Protein AF-A0A7X9EF59-F1 (afdb_monomer_lite)

pLDDT: mean 88.96, std 7.12, range [49.88, 95.81]

Structure (mmCIF, N/CA/C/O backbone):
data_AF-A0A7X9EF59-F1
#
_entry.id   AF-A0A7X9EF59-F1
#
loop_
_atom_site.group_PDB
_atom_site.id
_atom_site.type_symbol
_atom_site.label_atom_id
_atom_site.label_alt_id
_atom_site.label_comp_id
_atom_site.label_asym_id
_atom_site.label_entity_id
_atom_site.label_seq_id
_atom_site.pdbx_PDB_ins_code
_atom_site.Cartn_x
_atom_site.Cartn_y
_atom_site.Cartn_z
_atom_site.occupancy
_atom_site.B_iso_or_equiv
_atom_site.auth_seq_id
_atom_site.auth_comp_id
_atom_site.auth_asym_id
_atom_site.auth_atom_id
_atom_site.pdbx_PDB_model_num
ATOM 1 N N . MET A 1 1 ? -19.451 11.068 19.099 1.00 64.06 1 MET A N 1
ATOM 2 C CA . MET A 1 1 ? -18.006 11.373 19.126 1.00 64.06 1 MET A CA 1
ATOM 3 C C . MET A 1 1 ? -17.832 12.881 19.084 1.00 64.06 1 MET A C 1
ATOM 5 O O . MET A 1 1 ? -18.609 13.525 18.385 1.00 64.06 1 MET A O 1
ATOM 9 N N . LYS A 1 2 ? -16.844 13.454 19.784 1.00 70.44 2 LYS A N 1
ATOM 10 C CA . LYS A 1 2 ? -16.391 14.815 19.446 1.00 70.44 2 LYS A CA 1
ATOM 11 C C . LYS A 1 2 ? -15.691 14.735 18.086 1.00 70.44 2 LYS A C 1
ATOM 13 O O . LYS A 1 2 ? -14.961 13.781 17.857 1.00 70.44 2 LYS A O 1
ATOM 18 N N . LEU A 1 3 ? -15.955 15.689 17.192 1.00 70.12 3 LEU A N 1
ATOM 19 C CA . LEU A 1 3 ? -15.361 15.708 15.845 1.00 70.12 3 LEU A CA 1
ATOM 20 C C . LEU A 1 3 ? -13.853 15.979 15.862 1.00 70.12 3 LEU A C 1
ATOM 22 O O . LEU A 1 3 ? -13.179 15.679 14.887 1.00 70.12 3 LEU A O 1
ATOM 26 N N . PHE A 1 4 ? -13.353 16.565 16.948 1.00 77.44 4 PHE A N 1
ATOM 27 C CA . PHE A 1 4 ? -11.950 16.894 17.118 1.00 77.44 4 PHE A CA 1
ATOM 28 C C . PHE A 1 4 ? -11.574 16.841 18.601 1.00 77.44 4 PHE A C 1
ATOM 30 O O . PHE A 1 4 ? -12.296 17.379 19.456 1.00 77.44 4 PHE A O 1
ATOM 37 N N . VAL A 1 5 ? -10.452 16.204 18.915 1.00 83.75 5 VAL A N 1
ATOM 38 C CA . VAL A 1 5 ? -9.820 16.168 20.237 1.00 83.75 5 VAL A CA 1
ATOM 39 C C . VAL A 1 5 ? -8.338 16.514 20.116 1.00 83.75 5 VAL A C 1
ATOM 41 O O . VAL A 1 5 ? -7.743 16.399 19.053 1.00 83.75 5 VAL A O 1
ATOM 44 N N . LYS A 1 6 ? -7.705 16.934 21.219 1.00 83.19 6 LYS A N 1
ATOM 45 C CA . LYS A 1 6 ? -6.293 17.363 21.201 1.00 83.19 6 LYS A CA 1
ATOM 46 C C . LYS A 1 6 ? -5.341 16.294 20.638 1.00 83.19 6 LYS A C 1
ATOM 48 O O . LYS A 1 6 ? -4.400 16.650 19.944 1.00 83.19 6 LYS A O 1
ATOM 53 N N . GLY A 1 7 ? -5.624 15.013 20.890 1.00 83.12 7 GLY A N 1
ATOM 54 C CA . GLY A 1 7 ? -4.829 13.893 20.376 1.00 83.12 7 GLY A CA 1
ATOM 55 C C . GLY A 1 7 ? -4.933 13.669 18.862 1.00 83.12 7 GLY A C 1
ATOM 56 O O . GLY A 1 7 ? -4.082 12.983 18.306 1.00 83.12 7 GLY A O 1
ATOM 57 N N . ASP A 1 8 ? -5.914 14.268 18.176 1.00 86.31 8 ASP A N 1
ATOM 58 C CA . ASP A 1 8 ? -6.039 14.142 16.717 1.00 86.31 8 ASP A CA 1
ATOM 59 C C . ASP A 1 8 ? -4.910 14.878 15.988 1.00 86.31 8 ASP A C 1
ATOM 61 O O . ASP A 1 8 ? -4.550 14.497 14.879 1.00 86.31 8 ASP A O 1
ATOM 65 N N . ILE A 1 9 ? -4.316 15.904 16.611 1.00 86.75 9 ILE A N 1
ATOM 66 C CA . ILE A 1 9 ? -3.150 16.611 16.064 1.00 86.75 9 ILE A CA 1
ATOM 67 C C . ILE A 1 9 ? -1.939 15.677 16.049 1.00 86.75 9 ILE A C 1
ATOM 69 O O . ILE A 1 9 ? -1.296 15.518 15.013 1.00 86.75 9 ILE A O 1
ATOM 73 N N . ASP A 1 10 ? -1.667 15.020 17.176 1.00 88.00 10 ASP A N 1
ATOM 74 C CA . ASP A 1 10 ? -0.559 14.071 17.291 1.00 88.00 10 ASP A CA 1
ATOM 75 C C . ASP A 1 10 ? -0.771 12.876 16.352 1.00 88.00 10 ASP A C 1
ATOM 77 O O . ASP A 1 10 ? 0.147 12.472 15.637 1.00 88.00 10 ASP A O 1
ATOM 81 N N . GLY A 1 11 ? -2.004 12.359 16.284 1.00 86.94 11 GLY A N 1
ATOM 82 C CA . GLY A 1 11 ? -2.384 11.297 15.353 1.00 86.94 11 GLY A CA 1
ATOM 83 C C . GLY A 1 11 ? -2.224 11.705 13.886 1.00 86.94 11 GLY A C 1
ATOM 84 O O . GLY A 1 11 ? -1.702 10.924 13.090 1.00 86.94 11 GLY A O 1
ATOM 85 N N . PHE A 1 12 ? -2.604 12.935 13.530 1.00 88.31 12 PHE A N 1
ATOM 86 C CA . PHE A 1 12 ? -2.435 13.472 12.181 1.00 88.31 12 PHE A CA 1
ATOM 87 C C . PHE A 1 12 ? -0.960 13.559 11.790 1.00 88.31 12 PHE A C 1
ATOM 89 O O . PHE A 1 12 ? -0.588 13.050 10.7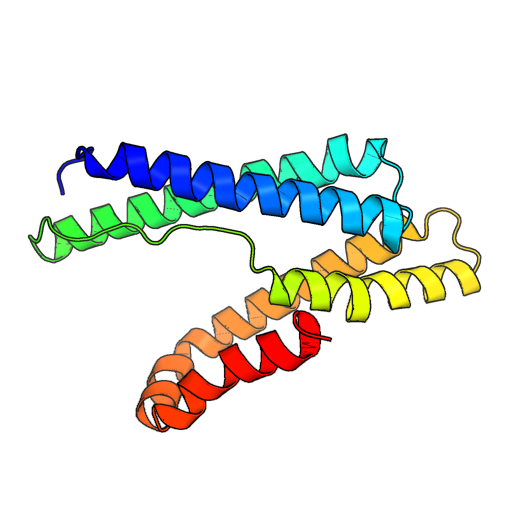36 1.00 88.31 12 PHE A O 1
ATOM 96 N N . PHE A 1 13 ? -0.110 14.162 12.627 1.00 90.19 13 PHE A N 1
ATOM 97 C CA . PHE A 1 13 ? 1.316 14.278 12.317 1.00 90.19 13 PHE A CA 1
ATOM 98 C C . PHE A 1 13 ? 2.018 12.920 12.315 1.00 90.19 13 PHE A C 1
ATOM 100 O O . PHE A 1 13 ? 2.839 12.675 11.432 1.00 90.19 13 PHE A O 1
ATOM 107 N N . GLY A 1 14 ? 1.662 12.020 13.235 1.00 89.25 14 GLY A N 1
ATOM 108 C CA . GLY A 1 14 ? 2.174 10.651 13.239 1.00 89.25 14 GLY A CA 1
ATOM 109 C C . GLY A 1 14 ? 1.841 9.917 11.940 1.00 89.25 14 GLY A C 1
ATOM 110 O O . GLY A 1 14 ? 2.733 9.380 11.286 1.00 89.25 14 GLY A O 1
ATOM 111 N N . LEU A 1 15 ? 0.577 9.971 11.512 1.00 89.62 15 LEU A N 1
ATOM 112 C CA . LEU A 1 15 ? 0.128 9.336 10.274 1.00 89.62 15 LEU A CA 1
ATOM 113 C C . LEU A 1 15 ? 0.697 10.012 9.017 1.00 89.62 15 LEU A C 1
ATOM 115 O O . LEU A 1 15 ? 0.987 9.339 8.028 1.00 89.62 15 LEU A O 1
ATOM 119 N N . ALA A 1 16 ? 0.846 11.336 9.029 1.00 89.00 16 ALA A N 1
ATOM 120 C CA . ALA A 1 16 ? 1.412 12.083 7.913 1.00 89.00 16 ALA A CA 1
ATOM 121 C C . ALA A 1 16 ? 2.898 11.758 7.719 1.00 89.00 16 ALA A C 1
ATOM 123 O O . ALA A 1 16 ? 3.324 11.531 6.588 1.00 89.00 16 ALA A O 1
ATOM 124 N N . LEU A 1 17 ? 3.675 11.700 8.807 1.00 91.50 17 LEU A N 1
ATOM 125 C CA . LEU A 1 17 ? 5.090 11.333 8.759 1.00 91.50 17 LEU A CA 1
ATOM 126 C C . LEU A 1 17 ? 5.281 9.876 8.330 1.00 91.50 17 LEU A C 1
ATOM 128 O O . LEU A 1 17 ? 6.109 9.620 7.459 1.00 91.50 17 LEU A O 1
ATOM 132 N N . ASP A 1 18 ? 4.489 8.949 8.876 1.00 89.88 18 ASP A N 1
ATOM 133 C CA . ASP A 1 18 ? 4.517 7.540 8.467 1.00 89.88 18 ASP A CA 1
ATOM 134 C C . ASP A 1 18 ? 4.254 7.396 6.959 1.00 89.88 18 ASP A C 1
ATOM 136 O O . ASP A 1 18 ? 5.085 6.867 6.219 1.00 89.88 18 ASP A O 1
ATOM 140 N N . ASN A 1 19 ? 3.163 7.983 6.458 1.00 91.19 19 ASN A N 1
ATOM 141 C CA . ASN A 1 19 ? 2.841 7.920 5.033 1.00 91.19 19 ASN A CA 1
ATOM 142 C C . ASN A 1 19 ? 3.864 8.646 4.148 1.00 91.19 19 ASN A C 1
ATOM 144 O O . ASN A 1 19 ? 4.105 8.208 3.023 1.00 91.19 19 ASN A O 1
ATOM 148 N N . LEU A 1 20 ? 4.485 9.728 4.626 1.00 91.94 20 LEU A N 1
ATOM 149 C CA . LEU A 1 20 ? 5.545 10.412 3.885 1.00 91.94 20 LEU A CA 1
ATOM 150 C C . LEU A 1 20 ? 6.750 9.489 3.678 1.00 91.94 20 LEU A C 1
ATOM 152 O O . LEU A 1 20 ? 7.245 9.380 2.555 1.00 91.94 20 LEU A O 1
ATOM 156 N N . VAL A 1 21 ? 7.188 8.788 4.727 1.00 92.06 21 VAL A N 1
ATOM 157 C CA . VAL A 1 21 ? 8.275 7.801 4.631 1.00 92.06 21 VAL A CA 1
ATOM 158 C C . VAL A 1 21 ? 7.910 6.697 3.637 1.00 92.06 21 VAL A C 1
A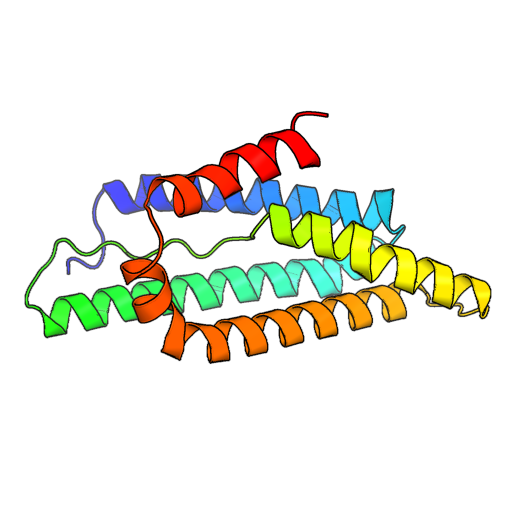TOM 160 O O . VAL A 1 21 ? 8.731 6.337 2.792 1.00 92.06 21 VAL A O 1
ATOM 163 N N . GLN A 1 22 ? 6.666 6.217 3.661 1.00 91.44 22 GLN A N 1
ATOM 164 C CA . GLN A 1 22 ? 6.197 5.196 2.719 1.00 91.44 22 GLN A CA 1
ATOM 165 C C . GLN A 1 22 ? 6.159 5.689 1.271 1.00 91.44 22 GLN A C 1
ATOM 167 O O . GLN A 1 22 ? 6.506 4.951 0.351 1.00 91.44 22 GLN A O 1
ATOM 172 N N . VAL A 1 23 ? 5.771 6.942 1.041 1.00 93.56 23 VAL A N 1
ATOM 173 C CA . VAL A 1 23 ? 5.786 7.547 -0.298 1.00 93.56 23 VAL A CA 1
ATOM 174 C C . VAL A 1 23 ? 7.214 7.661 -0.833 1.00 93.56 23 VAL A C 1
ATOM 176 O O . VAL A 1 23 ? 7.447 7.343 -2.001 1.00 93.56 23 VAL A O 1
ATOM 179 N N . LEU A 1 24 ? 8.173 8.057 0.009 1.00 93.75 24 LEU A N 1
ATOM 180 C CA . LEU A 1 24 ? 9.593 8.086 -0.356 1.00 93.75 24 LEU A CA 1
ATOM 181 C C . LEU A 1 24 ? 10.128 6.679 -0.649 1.00 93.75 24 LEU A C 1
ATOM 183 O O . LEU A 1 24 ? 10.884 6.490 -1.601 1.00 93.75 24 LEU A O 1
ATOM 187 N N . LEU A 1 25 ? 9.694 5.679 0.119 1.00 93.62 25 LEU A N 1
ATOM 188 C CA . LEU A 1 25 ? 10.038 4.283 -0.135 1.00 93.62 25 LEU A CA 1
ATOM 189 C C . LEU A 1 25 ? 9.480 3.798 -1.480 1.00 93.62 25 LEU A C 1
ATOM 191 O O . LEU A 1 25 ? 10.209 3.172 -2.247 1.00 93.62 25 LEU A O 1
ATOM 195 N N . ILE A 1 26 ? 8.220 4.111 -1.800 1.00 94.38 26 ILE A N 1
ATOM 196 C CA . ILE A 1 26 ? 7.616 3.791 -3.102 1.00 94.38 26 ILE A CA 1
ATOM 197 C C . ILE A 1 26 ? 8.399 4.454 -4.233 1.00 94.38 26 ILE A C 1
ATOM 199 O O . ILE A 1 26 ? 8.704 3.794 -5.224 1.00 94.38 26 ILE A O 1
ATOM 203 N N . GLU A 1 27 ? 8.723 5.742 -4.103 1.00 94.88 27 GLU A N 1
ATOM 204 C CA . GLU A 1 27 ? 9.520 6.458 -5.102 1.00 94.88 27 GLU A CA 1
ATOM 205 C C . GLU A 1 27 ? 10.851 5.746 -5.337 1.00 94.88 27 GLU A C 1
ATOM 207 O O . GLU A 1 27 ? 11.138 5.377 -6.477 1.00 94.88 27 GLU A O 1
ATOM 212 N N . SER A 1 28 ? 11.588 5.462 -4.262 1.00 94.31 28 SER A N 1
ATOM 213 C CA . SER A 1 28 ? 12.879 4.786 -4.325 1.00 94.31 28 SER A CA 1
ATOM 214 C C . SER A 1 28 ? 12.762 3.408 -4.977 1.00 94.31 28 SER A C 1
ATOM 216 O O . SER A 1 28 ? 13.461 3.132 -5.952 1.00 94.31 28 SER A O 1
ATOM 218 N N . LEU A 1 29 ? 11.836 2.555 -4.532 1.00 95.06 29 LEU A N 1
ATOM 219 C CA . LEU A 1 29 ? 11.659 1.207 -5.084 1.00 95.06 29 LEU A CA 1
ATOM 220 C C . LEU A 1 29 ? 11.272 1.236 -6.570 1.00 95.06 29 LEU A C 1
ATOM 222 O O . LEU A 1 29 ? 11.809 0.471 -7.374 1.00 95.06 29 LEU A O 1
ATOM 226 N N . LEU A 1 30 ? 10.369 2.128 -6.974 1.00 95.44 30 LEU A N 1
ATOM 227 C CA . LEU A 1 30 ? 9.956 2.202 -8.374 1.00 95.44 30 LEU A CA 1
ATOM 228 C C . LEU A 1 30 ? 11.064 2.768 -9.271 1.00 95.44 30 LEU A C 1
ATOM 230 O O . LEU A 1 30 ? 11.238 2.276 -10.387 1.00 95.44 30 LEU A O 1
ATOM 234 N N . THR A 1 31 ? 11.819 3.774 -8.823 1.00 94.88 31 THR A N 1
ATOM 235 C CA . THR A 1 31 ? 12.827 4.436 -9.667 1.00 94.88 31 THR A CA 1
ATOM 236 C C . THR A 1 31 ? 14.179 3.729 -9.650 1.00 94.88 31 THR A C 1
ATOM 238 O O . THR A 1 31 ? 14.777 3.586 -10.714 1.00 94.88 31 THR A O 1
ATOM 241 N N . THR A 1 32 ? 14.651 3.242 -8.499 1.00 93.25 32 THR A N 1
ATOM 242 C CA . THR A 1 32 ? 15.966 2.582 -8.389 1.00 93.25 32 THR A CA 1
ATOM 243 C C . THR A 1 32 ? 15.913 1.082 -8.658 1.00 93.25 32 THR A C 1
ATOM 245 O O . THR A 1 32 ? 16.746 0.589 -9.413 1.00 93.25 32 THR A O 1
ATOM 248 N N . VAL A 1 33 ? 14.927 0.355 -8.118 1.00 92.19 33 VAL A N 1
ATOM 249 C CA . VAL A 1 33 ? 14.837 -1.107 -8.307 1.00 92.19 33 VAL A CA 1
ATOM 250 C C . VAL A 1 33 ? 14.176 -1.440 -9.641 1.00 92.19 33 VAL A C 1
ATOM 252 O O . V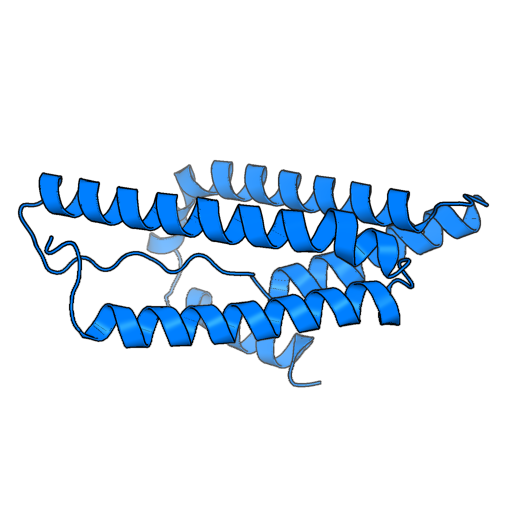AL A 1 33 ? 14.714 -2.205 -10.440 1.00 92.19 33 VAL A O 1
ATOM 255 N N . LEU A 1 34 ? 13.013 -0.847 -9.922 1.00 92.50 34 LEU A N 1
ATOM 256 C CA . LEU A 1 34 ? 12.282 -1.132 -11.159 1.00 92.50 34 LEU A CA 1
ATOM 257 C C . LEU A 1 34 ? 12.672 -0.225 -12.329 1.00 92.50 34 LEU A C 1
ATOM 259 O O . LEU A 1 34 ? 12.277 -0.509 -13.461 1.00 92.50 34 LEU A O 1
ATOM 263 N N . GLY A 1 35 ? 13.456 0.834 -12.121 1.00 92.31 35 GLY A N 1
ATOM 264 C CA . GLY A 1 35 ? 13.893 1.719 -13.207 1.00 92.31 35 GLY A CA 1
ATOM 265 C C . GLY A 1 35 ? 12.747 2.477 -13.884 1.00 92.31 35 GLY A C 1
ATOM 266 O O . GLY A 1 35 ? 12.814 2.753 -15.082 1.00 92.31 35 GLY A O 1
ATOM 267 N N . PHE A 1 36 ? 11.655 2.757 -13.169 1.00 94.69 36 PHE A N 1
ATOM 268 C CA . PHE A 1 36 ? 10.519 3.477 -13.739 1.00 94.69 36 PHE A CA 1
ATOM 269 C C . PHE A 1 36 ? 10.909 4.930 -14.048 1.00 94.69 36 PHE A C 1
ATOM 271 O O . PHE A 1 36 ? 11.599 5.570 -13.248 1.00 94.69 36 PHE A O 1
ATOM 278 N N . PRO A 1 37 ? 10.421 5.513 -15.160 1.00 95.06 37 PRO A N 1
ATOM 279 C CA . PRO A 1 37 ? 10.624 6.929 -15.430 1.00 95.06 37 PRO A CA 1
ATOM 280 C C . PRO A 1 37 ? 10.044 7.786 -14.298 1.00 95.06 37 PRO A C 1
ATOM 282 O O . PRO A 1 37 ? 8.849 7.704 -14.005 1.00 95.06 37 PRO A O 1
ATOM 285 N N . ARG A 1 38 ? 10.856 8.668 -13.700 1.00 94.44 38 ARG A N 1
ATOM 286 C CA . ARG A 1 38 ? 10.422 9.562 -12.603 1.00 94.44 38 ARG A CA 1
ATOM 287 C C . ARG A 1 38 ? 9.157 10.345 -12.943 1.00 94.44 38 ARG A C 1
ATOM 289 O O . ARG A 1 38 ? 8.265 10.488 -12.116 1.00 94.44 38 ARG A O 1
ATOM 296 N N . GLN A 1 39 ? 9.043 10.800 -14.191 1.00 94.69 39 GLN A N 1
ATOM 297 C CA . GLN A 1 39 ? 7.866 11.531 -14.652 1.00 94.69 39 GLN A CA 1
ATOM 298 C C . GLN A 1 39 ? 6.582 10.692 -14.557 1.00 94.69 39 GLN A C 1
ATOM 300 O O . GLN A 1 39 ? 5.535 11.236 -14.218 1.00 94.69 39 GLN A O 1
ATOM 305 N N . PHE A 1 40 ? 6.659 9.384 -14.816 1.00 94.50 40 PHE A N 1
ATOM 306 C CA . PHE A 1 40 ? 5.526 8.473 -14.666 1.00 94.50 40 PHE A CA 1
ATOM 307 C C . PHE A 1 40 ? 5.173 8.270 -13.188 1.00 94.50 40 PHE A C 1
ATOM 309 O O . PHE A 1 40 ? 4.008 8.377 -12.809 1.00 94.50 40 PHE A O 1
ATOM 316 N N . VAL A 1 41 ? 6.176 8.064 -12.330 1.00 95.38 41 VAL A N 1
ATOM 317 C CA . VAL A 1 41 ? 5.964 7.905 -10.882 1.00 95.38 41 VAL A CA 1
ATOM 318 C C . VAL A 1 41 ? 5.281 9.144 -10.291 1.00 95.38 41 VAL A C 1
ATOM 320 O O . VAL A 1 41 ? 4.252 9.021 -9.630 1.00 95.38 41 VAL A O 1
ATOM 323 N N . TYR A 1 42 ? 5.773 10.344 -10.601 1.00 94.31 42 TYR A N 1
ATOM 324 C CA . TYR A 1 42 ? 5.249 11.595 -10.042 1.00 94.31 42 TYR A CA 1
ATOM 325 C C . TYR A 1 42 ? 3.902 12.029 -10.614 1.00 94.31 42 TYR A C 1
ATOM 327 O O . TYR A 1 42 ? 3.112 12.632 -9.894 1.00 94.31 42 TYR A O 1
ATOM 335 N N . LYS A 1 43 ? 3.621 11.750 -11.892 1.00 94.81 43 LYS A N 1
ATOM 336 C CA . LYS A 1 43 ? 2.355 12.166 -12.519 1.00 94.81 43 LYS A CA 1
ATOM 337 C C . LYS A 1 43 ? 1.240 11.136 -12.393 1.00 94.81 43 LYS A C 1
ATOM 339 O O . LYS A 1 43 ? 0.078 11.506 -12.522 1.00 94.81 43 LYS A O 1
ATOM 344 N N . THR A 1 44 ? 1.570 9.865 -12.177 1.00 93.56 44 THR A N 1
ATOM 345 C CA . THR A 1 44 ? 0.582 8.778 -12.204 1.00 93.56 44 THR A CA 1
ATOM 346 C C . THR A 1 44 ? 0.520 8.026 -10.883 1.00 93.56 44 THR A C 1
ATOM 348 O O . THR A 1 44 ? -0.568 7.859 -10.339 1.00 93.56 44 THR A O 1
ATOM 351 N N . VAL A 1 45 ? 1.660 7.596 -10.338 1.00 94.00 45 VAL A N 1
ATOM 352 C CA . VAL A 1 45 ? 1.668 6.733 -9.147 1.00 94.00 45 VAL A CA 1
ATOM 353 C C . VAL A 1 45 ? 1.425 7.534 -7.869 1.00 94.00 45 VAL A C 1
ATOM 355 O O . VAL A 1 45 ? 0.475 7.240 -7.146 1.00 94.00 45 VAL A O 1
ATOM 358 N N . LEU A 1 46 ? 2.234 8.565 -7.599 1.00 94.00 46 LEU A N 1
ATOM 359 C CA . LEU A 1 46 ? 2.133 9.336 -6.353 1.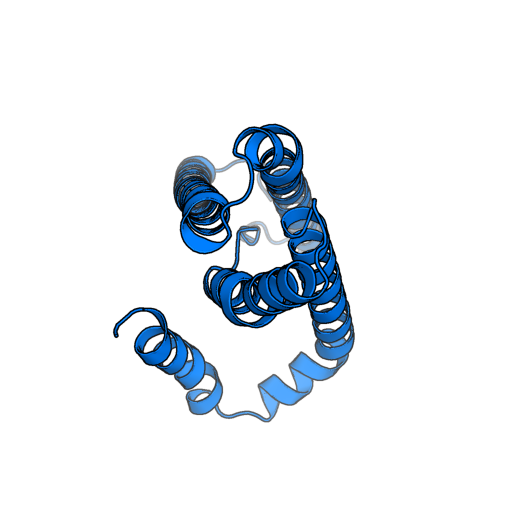00 94.00 46 LEU A CA 1
ATOM 360 C C . LEU A 1 46 ? 0.779 10.038 -6.168 1.00 94.00 46 LEU A C 1
ATOM 362 O O . LEU A 1 46 ? 0.238 9.966 -5.065 1.00 94.00 46 LEU A O 1
ATOM 366 N N . PRO A 1 47 ? 0.168 10.651 -7.203 1.00 94.69 47 PRO A N 1
ATOM 367 C CA . PRO A 1 47 ? -1.173 11.211 -7.069 1.00 94.69 47 PRO A CA 1
ATOM 368 C C . PRO A 1 47 ? -2.216 10.138 -6.741 1.00 94.69 47 PRO A C 1
ATOM 370 O O . PRO A 1 47 ? -3.104 10.380 -5.930 1.00 94.69 47 PRO A O 1
ATOM 373 N N . GLY A 1 48 ? -2.085 8.933 -7.310 1.00 93.38 48 GLY A N 1
ATOM 374 C CA . GLY A 1 48 ? -2.953 7.800 -6.982 1.00 93.38 48 GLY A CA 1
ATOM 375 C C . GLY A 1 48 ? -2.831 7.371 -5.518 1.00 93.38 48 GLY A C 1
ATOM 376 O O . GLY A 1 48 ? -3.848 7.160 -4.859 1.00 93.38 48 GLY A O 1
ATOM 377 N N . VAL A 1 49 ? -1.604 7.315 -4.993 1.00 93.00 49 VAL A N 1
ATOM 378 C CA . VAL A 1 49 ? -1.337 7.036 -3.570 1.00 93.00 49 VAL A CA 1
ATOM 379 C C . VAL A 1 49 ? -1.916 8.134 -2.672 1.00 93.00 49 VAL A C 1
ATOM 381 O O . VAL A 1 49 ? -2.564 7.840 -1.674 1.00 93.00 49 VAL A O 1
ATOM 384 N N . ALA A 1 50 ? -1.751 9.408 -3.032 1.00 92.12 50 ALA A N 1
ATOM 385 C CA . ALA A 1 50 ? -2.307 10.514 -2.253 1.00 92.12 50 ALA A CA 1
ATOM 386 C C . ALA A 1 50 ? -3.843 10.451 -2.178 1.00 92.12 50 ALA A C 1
ATOM 388 O O . ALA A 1 50 ? -4.426 10.612 -1.104 1.00 92.12 50 ALA A O 1
ATOM 389 N N . VAL A 1 51 ? -4.502 10.168 -3.307 1.00 94.31 51 VAL A N 1
ATOM 390 C CA . VAL A 1 51 ? -5.962 10.013 -3.360 1.00 94.31 51 VAL A CA 1
ATOM 391 C C . VAL A 1 51 ? -6.417 8.804 -2.542 1.00 94.31 51 VAL A C 1
ATOM 393 O O . VAL A 1 51 ? -7.395 8.923 -1.804 1.00 94.31 51 VAL A O 1
ATOM 396 N N . SER A 1 52 ? -5.722 7.663 -2.615 1.00 92.00 52 SER A N 1
ATOM 397 C CA . SER A 1 52 ? -6.104 6.478 -1.834 1.00 92.00 52 SER A CA 1
ATOM 398 C C . SER A 1 52 ? -5.986 6.722 -0.330 1.00 92.00 52 SER A C 1
ATOM 400 O O . SER A 1 52 ? -6.902 6.366 0.412 1.00 92.00 52 SER A O 1
ATOM 402 N N . LEU A 1 53 ? -4.920 7.395 0.116 1.00 92.25 53 LEU A N 1
ATOM 403 C CA . LEU A 1 53 ? -4.730 7.761 1.518 1.00 92.25 53 LEU A CA 1
ATOM 404 C C . LEU A 1 53 ? -5.822 8.709 2.015 1.00 92.25 53 LEU A C 1
ATOM 406 O O . LEU A 1 53 ? -6.374 8.494 3.097 1.00 92.25 53 LEU A O 1
ATOM 410 N N . LEU A 1 54 ? -6.170 9.727 1.225 1.00 92.00 54 LEU A N 1
ATOM 411 C CA . LEU A 1 54 ? -7.235 10.668 1.569 1.00 92.00 54 LEU A CA 1
ATOM 412 C C . LEU A 1 54 ? -8.584 9.947 1.693 1.00 92.00 54 LEU A C 1
ATOM 414 O O . LEU A 1 54 ? -9.254 10.044 2.722 1.00 92.00 54 LEU A O 1
ATOM 418 N N . VAL A 1 55 ? -8.974 9.199 0.658 1.00 94.56 55 VAL A N 1
ATOM 419 C CA . VAL A 1 55 ? -10.269 8.507 0.608 1.00 94.56 55 VAL A CA 1
ATOM 420 C C . VAL A 1 55 ? -10.365 7.444 1.704 1.00 94.56 55 VAL A C 1
ATOM 422 O O . VAL A 1 55 ? -11.390 7.363 2.381 1.00 94.56 55 VAL A O 1
ATOM 425 N N . GLY A 1 56 ? -9.300 6.672 1.929 1.00 92.12 56 GLY A N 1
ATOM 426 C CA . GLY A 1 56 ? -9.257 5.640 2.964 1.00 92.12 56 GLY A CA 1
ATOM 427 C C . GLY A 1 56 ? -9.424 6.210 4.374 1.00 92.12 56 GLY A C 1
ATOM 428 O O . GLY A 1 56 ? -10.252 5.721 5.145 1.00 92.12 56 GLY A O 1
ATOM 429 N N . ASN A 1 57 ? -8.712 7.294 4.697 1.00 92.69 57 ASN A N 1
ATOM 430 C CA . ASN A 1 57 ? -8.814 7.931 6.013 1.00 92.69 57 ASN A CA 1
ATOM 431 C C . ASN A 1 57 ? -10.168 8.617 6.230 1.00 92.69 57 ASN A C 1
ATOM 433 O O . AS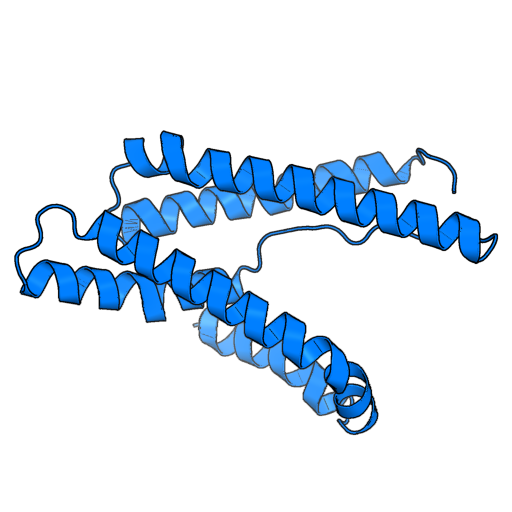N A 1 57 ? -10.739 8.509 7.319 1.00 92.69 57 ASN A O 1
ATOM 437 N N . LEU A 1 58 ? -10.737 9.256 5.202 1.00 92.06 58 LEU A N 1
ATOM 438 C CA . LEU A 1 58 ? -12.097 9.801 5.279 1.00 92.06 58 LEU A CA 1
ATOM 439 C C . LEU A 1 58 ? -13.126 8.690 5.517 1.00 92.06 58 LEU A C 1
ATOM 441 O O . LEU A 1 58 ? -14.028 8.842 6.343 1.00 92.06 58 LEU A O 1
ATOM 445 N N . PHE A 1 59 ? -12.966 7.550 4.843 1.00 93.50 59 PHE A N 1
ATOM 446 C CA . PHE A 1 59 ? -13.859 6.408 4.995 1.00 93.50 59 PHE A CA 1
ATOM 447 C C . PHE A 1 59 ? -13.787 5.793 6.400 1.00 93.50 59 PHE A C 1
ATOM 449 O O . PHE A 1 59 ? -14.830 5.563 7.017 1.00 93.50 59 PHE A O 1
ATOM 456 N N . TYR A 1 60 ? -12.589 5.569 6.951 1.00 91.81 60 TYR A N 1
ATOM 457 C CA . TYR A 1 60 ? -12.453 5.072 8.327 1.00 91.81 60 TYR A CA 1
ATOM 458 C C . TYR A 1 60 ? -12.918 6.080 9.377 1.00 91.81 60 TYR A C 1
ATOM 460 O O . TYR A 1 60 ? -13.566 5.679 10.347 1.00 91.81 60 TYR A O 1
ATOM 468 N N . SER A 1 61 ? -12.699 7.376 9.154 1.00 90.44 61 SER A N 1
ATOM 469 C CA . SER A 1 61 ? -13.249 8.428 10.017 1.00 90.44 61 SER A CA 1
ATOM 470 C C . SER A 1 61 ? -14.779 8.396 10.027 1.00 90.44 61 SER A C 1
ATOM 472 O O . SER A 1 61 ? -15.402 8.405 11.091 1.00 90.44 61 SER A O 1
ATOM 474 N N . TYR A 1 62 ? -15.404 8.263 8.854 1.00 91.25 62 TYR A N 1
ATOM 475 C CA . TYR A 1 62 ? -16.855 8.110 8.737 1.00 91.25 62 TYR A CA 1
ATOM 476 C C . TYR A 1 62 ? -17.371 6.850 9.452 1.00 91.25 62 TYR A C 1
ATOM 478 O O . TYR A 1 62 ? -18.378 6.909 10.162 1.00 91.25 62 TYR A O 1
ATOM 486 N N . GLN A 1 63 ? -16.679 5.714 9.318 1.00 92.00 63 GLN A N 1
ATOM 487 C CA . GLN A 1 63 ? -17.061 4.479 10.009 1.00 92.00 63 GLN A CA 1
ATOM 488 C C . GLN A 1 63 ? -16.973 4.611 11.535 1.00 92.00 63 GLN A C 1
ATOM 490 O O . GLN A 1 63 ? -17.893 4.169 12.228 1.00 92.00 63 GLN A O 1
ATOM 495 N N . ALA A 1 64 ? -15.930 5.263 12.058 1.00 90.06 64 ALA A N 1
ATOM 496 C CA . ALA A 1 64 ? -15.798 5.535 13.489 1.00 90.06 64 ALA A CA 1
ATOM 497 C C . ALA A 1 64 ? -16.950 6.412 14.009 1.00 90.06 64 ALA A C 1
ATOM 499 O O . ALA A 1 64 ? -17.556 6.102 15.039 1.00 90.06 64 ALA A O 1
ATOM 500 N N . LEU A 1 65 ? -17.332 7.448 13.253 1.00 88.69 65 LEU A N 1
ATOM 501 C CA . LEU A 1 65 ? -18.476 8.304 13.582 1.00 88.69 65 LEU A CA 1
ATOM 502 C C . LEU A 1 65 ? -19.797 7.525 13.588 1.00 88.69 65 LEU A C 1
ATOM 504 O O . LEU A 1 65 ? -20.571 7.627 14.544 1.00 88.69 65 LEU A O 1
ATOM 508 N N . LYS A 1 66 ? -20.043 6.710 12.558 1.00 90.56 66 LYS A N 1
ATOM 509 C CA . LYS A 1 66 ? -21.252 5.881 12.457 1.00 90.56 66 LYS A CA 1
ATOM 510 C C . LYS A 1 66 ? -21.334 4.859 13.594 1.00 90.56 66 LYS A C 1
ATOM 512 O O . LYS A 1 66 ? -22.410 4.645 14.156 1.00 90.56 66 LYS A O 1
ATOM 517 N N . LEU A 1 67 ? -20.207 4.250 13.967 1.00 90.69 67 LEU A N 1
ATOM 518 C CA . LEU A 1 67 ? -20.133 3.322 15.095 1.00 90.69 67 LEU A CA 1
ATOM 519 C C . LEU A 1 67 ? -20.403 4.034 16.426 1.00 90.69 67 LEU A C 1
ATOM 521 O O . LEU A 1 67 ? -21.194 3.540 17.227 1.00 90.69 67 LEU A O 1
ATOM 525 N N . SER A 1 68 ? -19.824 5.221 16.624 1.00 89.31 68 SER A N 1
ATOM 526 C CA . SER A 1 68 ? -20.054 6.058 17.805 1.00 89.31 68 SER A CA 1
ATOM 527 C C . SER A 1 68 ? -21.530 6.414 17.991 1.00 89.31 68 SER A C 1
ATOM 529 O O . SER A 1 68 ? -22.052 6.284 19.099 1.00 89.31 68 SER A O 1
ATOM 531 N N . GLN A 1 69 ? -22.220 6.786 16.909 1.00 88.81 69 GLN A N 1
ATOM 532 C CA . GLN A 1 69 ? -23.661 7.056 16.930 1.00 88.81 69 GLN A CA 1
ATOM 533 C C . GLN A 1 69 ? -24.472 5.801 17.272 1.00 88.81 69 GLN A C 1
ATOM 535 O O . GLN A 1 69 ? -25.391 5.869 18.084 1.00 88.81 69 GLN A O 1
ATOM 540 N N . LYS A 1 70 ? -24.109 4.643 16.704 1.00 92.12 70 LYS A N 1
ATOM 541 C CA . LYS A 1 70 ? -24.818 3.377 16.942 1.00 92.12 70 LYS A CA 1
ATOM 542 C C . LYS A 1 70 ? -24.667 2.865 18.377 1.00 92.12 70 LYS A C 1
ATOM 544 O O . LYS A 1 70 ? -25.613 2.299 18.914 1.00 92.12 70 LYS A O 1
ATOM 549 N N . THR A 1 71 ? -23.493 3.020 18.991 1.00 90.69 71 THR A N 1
ATOM 550 C CA . THR A 1 71 ? -23.228 2.500 20.345 1.00 90.69 71 THR A CA 1
ATOM 551 C C . THR A 1 71 ? -23.433 3.535 21.452 1.00 90.69 71 THR A C 1
ATOM 553 O O . THR A 1 71 ? -23.242 3.198 22.615 1.00 90.69 71 THR A O 1
ATOM 556 N N . GLY A 1 72 ? -23.722 4.799 21.117 1.00 87.06 72 GLY A N 1
ATOM 557 C CA . GLY A 1 72 ? -23.812 5.902 22.085 1.00 87.06 72 GLY A CA 1
ATOM 558 C C . GLY A 1 72 ? -22.496 6.217 22.813 1.00 87.06 72 GLY A C 1
ATOM 559 O O . GLY A 1 72 ? -22.491 6.931 23.812 1.00 87.06 72 GLY A O 1
ATOM 560 N N . ARG A 1 73 ? -21.368 5.678 22.329 1.00 85.62 73 ARG A N 1
ATOM 561 C CA . ARG A 1 73 ? -20.044 5.808 22.955 1.00 85.62 73 ARG A CA 1
ATOM 562 C C . ARG A 1 73 ? -19.211 6.846 22.222 1.00 85.62 73 ARG A C 1
ATOM 564 O O . ARG A 1 73 ? -19.254 6.924 20.997 1.00 85.62 73 ARG A O 1
ATOM 571 N N . ASN A 1 74 ? -18.432 7.623 22.966 1.00 80.31 74 ASN A N 1
ATOM 572 C CA . ASN A 1 74 ? -17.623 8.723 22.434 1.00 80.31 74 ASN A CA 1
ATOM 573 C C . ASN A 1 74 ? -16.111 8.439 22.432 1.00 80.31 74 ASN A C 1
ATOM 575 O O . ASN A 1 74 ? -15.351 9.345 22.112 1.00 80.31 74 ASN A O 1
ATOM 579 N N . ASP A 1 75 ? -15.694 7.220 22.774 1.00 81.94 75 ASP A N 1
ATOM 580 C CA . ASP A 1 75 ? -14.298 6.790 22.932 1.00 81.94 75 ASP A CA 1
ATOM 581 C C . ASP A 1 75 ? -13.763 5.961 21.751 1.00 81.94 75 ASP A C 1
ATOM 583 O O . ASP A 1 75 ? -12.708 5.339 21.847 1.00 81.94 75 ASP A O 1
ATOM 587 N N . HIS A 1 76 ? -14.483 5.939 20.627 1.00 82.56 76 HIS A N 1
ATOM 588 C CA . HIS A 1 76 ? -14.013 5.276 19.412 1.00 82.56 76 HIS A CA 1
ATOM 589 C C . HIS A 1 76 ? -12.946 6.119 18.715 1.00 82.56 76 HIS A C 1
ATOM 591 O O . HIS A 1 76 ? -13.124 7.321 18.531 1.00 82.56 76 HIS A O 1
ATOM 597 N N . CYS A 1 77 ? -11.867 5.467 18.288 1.00 85.69 77 CYS A N 1
ATOM 598 C CA . CYS A 1 77 ? -10.820 6.057 17.461 1.00 85.69 77 CYS A CA 1
ATOM 599 C C . CYS A 1 77 ? -10.916 5.491 16.040 1.00 85.69 77 CYS A C 1
ATOM 601 O O . CYS A 1 77 ? -11.166 4.294 15.862 1.00 85.69 77 CYS A O 1
ATOM 603 N N . ALA A 1 78 ? -10.744 6.344 15.030 1.00 86.94 78 ALA A N 1
ATOM 604 C CA . ALA A 1 78 ? -10.669 5.890 13.649 1.00 86.94 78 ALA A CA 1
ATOM 605 C C . ALA A 1 78 ? -9.379 5.091 13.430 1.00 86.94 78 ALA A C 1
ATOM 607 O O . ALA A 1 78 ? -8.311 5.463 13.909 1.00 86.94 78 ALA A O 1
ATOM 608 N N . LEU A 1 79 ? -9.481 3.989 12.689 1.00 88.06 79 LEU A N 1
ATOM 609 C CA . LEU A 1 79 ? -8.301 3.250 12.255 1.00 88.06 79 LEU A CA 1
ATOM 610 C C . LEU A 1 79 ? -7.517 4.107 11.250 1.00 88.06 79 LEU A C 1
ATOM 612 O O . LEU A 1 79 ? -8.128 4.609 10.303 1.00 88.06 79 LEU A O 1
ATOM 616 N N . PRO A 1 80 ? -6.194 4.266 11.419 1.00 87.12 80 PRO A N 1
ATOM 617 C CA . PRO A 1 80 ? -5.378 4.953 10.432 1.00 87.12 80 PRO A CA 1
ATOM 618 C C . PRO A 1 80 ? -5.300 4.112 9.156 1.00 87.12 80 PRO A C 1
ATOM 620 O O . PRO A 1 80 ? -4.944 2.932 9.199 1.00 87.12 80 PRO A O 1
ATOM 623 N N . TYR A 1 81 ? -5.632 4.712 8.014 1.00 87.38 81 TYR A N 1
ATOM 624 C CA . TYR A 1 81 ? -5.386 4.098 6.713 1.00 87.38 81 TYR A CA 1
ATOM 625 C C . TYR A 1 81 ? -3.985 4.484 6.233 1.00 87.38 81 TYR A C 1
ATOM 627 O O . TYR A 1 81 ? -3.663 5.672 6.132 1.00 87.38 81 TYR A O 1
ATOM 635 N N . GLY A 1 82 ? -3.170 3.479 5.925 1.00 86.50 82 GLY A N 1
ATOM 636 C CA . GLY A 1 82 ? -1.781 3.647 5.514 1.00 86.50 82 GLY A CA 1
ATOM 637 C C . GLY A 1 82 ? -1.317 2.544 4.568 1.00 86.50 82 GLY A C 1
ATOM 638 O O . GLY A 1 82 ? -2.083 1.660 4.176 1.00 86.50 82 GLY A O 1
ATOM 639 N N . ILE A 1 83 ? -0.047 2.619 4.187 1.00 87.50 83 ILE A N 1
ATOM 640 C CA . ILE A 1 83 ? 0.569 1.713 3.216 1.00 87.50 83 ILE A CA 1
ATOM 641 C C . ILE A 1 83 ? 1.163 0.506 3.943 1.00 87.50 83 ILE A C 1
ATOM 643 O O . ILE A 1 83 ? 1.949 0.651 4.874 1.00 87.50 83 ILE A O 1
ATOM 647 N N . ASN A 1 84 ? 0.822 -0.705 3.497 1.00 87.75 84 ASN A N 1
ATOM 648 C CA . ASN A 1 84 ? 1.428 -1.924 4.023 1.00 87.75 84 ASN A CA 1
ATOM 649 C C . ASN A 1 84 ? 2.808 -2.153 3.385 1.00 87.75 84 ASN A C 1
ATOM 651 O O . ASN A 1 84 ? 2.902 -2.656 2.261 1.00 87.75 84 ASN A O 1
ATOM 655 N N . THR A 1 85 ? 3.870 -1.823 4.124 1.00 85.50 85 THR A N 1
ATOM 656 C CA . THR A 1 85 ? 5.268 -1.966 3.686 1.00 85.50 85 THR A CA 1
ATOM 657 C C . THR A 1 85 ? 5.595 -3.380 3.219 1.00 85.50 85 THR A C 1
ATOM 659 O O . THR A 1 85 ? 6.262 -3.570 2.208 1.00 85.50 85 THR A O 1
ATOM 662 N N . VAL A 1 86 ? 5.118 -4.395 3.939 1.00 85.00 86 VAL A N 1
ATOM 663 C CA . VAL A 1 86 ? 5.472 -5.794 3.671 1.00 85.00 86 VAL A CA 1
ATOM 664 C C . VAL A 1 86 ? 4.912 -6.223 2.321 1.00 85.00 86 VAL A C 1
ATOM 666 O O . VAL A 1 86 ? 5.633 -6.751 1.475 1.00 85.00 86 VAL A O 1
ATOM 669 N N . SER A 1 87 ? 3.630 -5.938 2.092 1.00 86.75 87 SER A N 1
ATOM 670 C CA . SER A 1 87 ? 2.988 -6.203 0.806 1.00 86.75 87 SER A CA 1
ATOM 671 C C . SER A 1 87 ? 3.600 -5.365 -0.313 1.00 86.75 87 SER A C 1
ATOM 673 O O . SER A 1 87 ? 3.718 -5.863 -1.427 1.00 86.75 87 SER A O 1
ATOM 675 N N . LEU A 1 88 ? 4.039 -4.131 -0.035 1.00 90.75 88 LEU A N 1
ATOM 676 C CA . LEU A 1 88 ? 4.751 -3.305 -1.012 1.00 90.75 88 LEU A CA 1
ATOM 677 C C . LEU A 1 88 ? 6.039 -3.991 -1.491 1.00 90.75 88 LEU A C 1
ATOM 679 O O . LEU A 1 88 ? 6.230 -4.130 -2.700 1.00 90.75 88 LEU A O 1
ATOM 683 N N . PHE A 1 89 ? 6.884 -4.470 -0.572 1.00 90.44 89 PHE A N 1
ATOM 684 C CA . PHE A 1 89 ? 8.084 -5.237 -0.925 1.00 90.44 89 PHE A CA 1
ATOM 685 C C . PHE A 1 89 ? 7.728 -6.496 -1.721 1.00 90.44 89 PHE A C 1
ATOM 687 O O . PHE A 1 89 ? 8.307 -6.738 -2.782 1.00 90.44 89 PHE A O 1
ATOM 694 N N . ALA A 1 90 ? 6.731 -7.260 -1.271 1.00 89.94 90 ALA A N 1
ATOM 695 C CA . ALA A 1 90 ? 6.280 -8.448 -1.988 1.00 89.94 90 ALA A CA 1
ATOM 696 C C . ALA A 1 90 ? 5.826 -8.118 -3.422 1.00 89.94 90 ALA A C 1
ATOM 698 O O . ALA A 1 90 ? 6.251 -8.779 -4.366 1.00 89.94 90 ALA A O 1
ATOM 699 N N . TYR A 1 91 ? 5.032 -7.065 -3.626 1.00 93.12 91 TYR A N 1
ATOM 700 C CA . TYR A 1 91 ? 4.597 -6.669 -4.966 1.00 93.12 91 TYR A CA 1
ATOM 701 C C . TYR A 1 91 ? 5.754 -6.205 -5.843 1.00 93.12 91 TYR A C 1
ATOM 703 O O . TYR A 1 91 ? 5.826 -6.610 -7.002 1.00 93.12 91 TYR A O 1
ATOM 711 N N . VAL A 1 92 ? 6.676 -5.398 -5.318 1.00 93.88 92 VAL A N 1
ATOM 712 C CA . VAL A 1 92 ? 7.813 -4.906 -6.104 1.00 93.88 92 VAL A CA 1
ATOM 713 C C . VAL A 1 92 ? 8.711 -6.062 -6.538 1.00 93.88 92 VAL A C 1
ATOM 715 O O . VAL A 1 92 ? 8.979 -6.204 -7.731 1.00 93.88 92 VAL A O 1
ATOM 718 N N . PHE A 1 93 ? 9.135 -6.912 -5.603 1.00 92.75 93 PHE A N 1
ATOM 719 C CA . PHE A 1 93 ? 10.146 -7.937 -5.868 1.00 92.75 93 PHE A CA 1
ATOM 720 C C . PHE A 1 93 ? 9.578 -9.233 -6.451 1.00 92.75 93 PHE A C 1
ATOM 722 O O . PHE A 1 93 ? 10.221 -9.837 -7.306 1.00 92.75 93 PHE A O 1
ATOM 729 N N . LEU A 1 94 ? 8.385 -9.662 -6.030 1.00 92.69 94 LEU A N 1
ATOM 730 C CA . LEU A 1 94 ? 7.819 -10.959 -6.428 1.00 92.69 94 LEU A CA 1
ATOM 731 C C . LEU A 1 94 ? 6.827 -10.865 -7.590 1.00 92.69 94 LEU A C 1
ATOM 733 O O . LEU A 1 94 ? 6.522 -11.884 -8.203 1.00 92.69 94 LEU A O 1
ATOM 737 N N . VAL A 1 95 ? 6.328 -9.667 -7.918 1.00 95.31 95 VAL A N 1
ATOM 738 C CA . VAL A 1 95 ? 5.357 -9.476 -9.010 1.00 95.31 95 VAL A CA 1
ATOM 739 C C . VAL A 1 95 ? 5.889 -8.522 -10.072 1.00 95.31 95 VAL A C 1
ATOM 741 O O . VAL A 1 95 ? 6.045 -8.905 -11.230 1.00 95.31 95 VAL A O 1
ATOM 744 N N . MET A 1 96 ? 6.167 -7.272 -9.706 1.00 95.75 96 MET A N 1
ATOM 745 C CA . MET A 1 96 ? 6.483 -6.217 -10.670 1.00 95.75 96 MET A CA 1
ATOM 746 C C . MET A 1 96 ? 7.851 -6.428 -11.317 1.00 95.75 96 MET A C 1
ATOM 748 O O . MET A 1 96 ? 7.967 -6.287 -12.532 1.00 95.75 96 MET A O 1
ATOM 752 N N . LEU A 1 97 ? 8.871 -6.795 -10.538 1.00 94.94 97 LEU A N 1
ATOM 753 C CA . LEU A 1 97 ? 10.214 -7.077 -11.044 1.00 94.94 97 LEU A CA 1
ATOM 754 C C . LEU A 1 97 ? 10.238 -8.250 -12.044 1.00 94.94 97 LEU A C 1
ATOM 756 O O . LEU A 1 97 ? 10.682 -8.028 -13.172 1.00 94.94 97 LEU A O 1
ATOM 760 N N . PRO A 1 98 ? 9.728 -9.459 -11.727 1.00 95.62 98 PRO A N 1
ATOM 761 C CA . PRO A 1 98 ? 9.704 -10.548 -12.703 1.00 95.62 98 PRO A CA 1
ATOM 762 C C . PRO A 1 98 ? 8.826 -10.220 -13.916 1.00 95.62 98 PRO A C 1
ATOM 764 O O . PRO A 1 98 ? 9.212 -10.535 -15.041 1.00 95.62 98 PRO A O 1
ATOM 767 N N . ALA A 1 99 ? 7.699 -9.521 -13.732 1.00 95.44 99 ALA A N 1
ATOM 768 C CA . ALA A 1 99 ? 6.871 -9.066 -14.849 1.00 95.44 99 ALA A CA 1
ATOM 769 C C . ALA A 1 99 ? 7.621 -8.088 -15.769 1.00 95.44 99 ALA A C 1
ATOM 771 O O . ALA A 1 99 ? 7.499 -8.177 -16.992 1.00 95.44 99 ALA A O 1
ATOM 772 N N . LYS A 1 100 ? 8.418 -7.174 -15.201 1.00 94.88 100 LYS A N 1
ATOM 773 C CA . LYS A 1 100 ? 9.268 -6.255 -15.964 1.00 94.88 100 LYS A CA 1
ATOM 774 C C . LYS A 1 100 ? 10.306 -7.025 -16.782 1.00 94.88 100 LYS A C 1
ATOM 776 O O . LYS A 1 100 ? 10.381 -6.813 -17.988 1.00 94.88 100 LYS A O 1
ATOM 781 N N . LEU A 1 101 ? 11.062 -7.919 -16.142 1.00 94.00 101 LEU A N 1
ATOM 782 C CA . LEU A 1 101 ? 12.120 -8.703 -16.791 1.00 94.00 101 LEU A CA 1
ATOM 783 C C . LEU A 1 101 ? 11.563 -9.587 -17.913 1.00 94.00 101 LEU A C 1
ATOM 785 O O . LEU A 1 101 ? 12.161 -9.698 -18.980 1.00 94.00 101 LEU A O 1
ATOM 789 N N . TYR A 1 102 ? 10.382 -10.168 -17.698 1.00 94.31 102 TYR A N 1
ATOM 790 C CA . TYR A 1 102 ? 9.670 -10.920 -18.725 1.00 94.31 102 TYR A CA 1
ATOM 791 C C . TYR A 1 102 ? 9.231 -10.034 -19.900 1.00 94.31 102 TYR A C 1
ATOM 793 O O . TYR A 1 102 ? 9.367 -10.413 -21.058 1.00 94.31 102 TYR A O 1
ATOM 801 N N . ALA A 1 103 ? 8.740 -8.822 -19.636 1.00 93.31 103 ALA A N 1
ATOM 802 C CA . ALA A 1 103 ? 8.399 -7.893 -20.709 1.00 93.31 103 ALA A CA 1
ATOM 803 C C . ALA A 1 103 ? 9.644 -7.439 -21.497 1.00 93.31 103 ALA A C 1
ATOM 805 O O . ALA A 1 103 ? 9.584 -7.286 -22.717 1.00 93.31 103 ALA A O 1
ATOM 806 N N . GLU A 1 104 ? 10.779 -7.249 -20.823 1.00 93.00 104 GLU A N 1
ATOM 807 C CA . GLU A 1 104 ? 12.052 -6.904 -21.466 1.00 93.00 104 GLU A CA 1
ATOM 808 C C . GLU A 1 104 ? 12.580 -8.038 -22.345 1.00 93.00 104 GLU A C 1
ATOM 810 O O . GLU A 1 104 ? 13.028 -7.769 -23.459 1.00 93.00 104 GLU A O 1
ATOM 815 N N . SER A 1 105 ? 12.458 -9.297 -21.911 1.00 92.44 105 SER A N 1
ATOM 816 C CA . SER A 1 105 ? 12.874 -10.451 -22.722 1.00 92.44 105 SER A CA 1
ATOM 817 C C . SER A 1 105 ? 12.036 -10.624 -23.994 1.00 92.44 105 SER A C 1
ATOM 819 O O . SER A 1 105 ? 12.536 -11.124 -24.999 1.00 92.44 105 SER A O 1
ATOM 821 N N . LEU A 1 106 ? 10.790 -10.146 -23.983 1.00 92.62 106 LEU A N 1
ATOM 822 C CA . LEU A 1 106 ? 9.914 -10.078 -25.156 1.00 92.62 106 LEU A CA 1
ATOM 823 C C . LEU A 1 106 ? 10.151 -8.830 -26.030 1.00 92.62 106 LEU A C 1
ATOM 825 O O . LEU A 1 106 ? 9.470 -8.650 -27.039 1.00 92.62 106 LEU A O 1
ATOM 829 N N . GLY A 1 107 ? 11.091 -7.953 -25.659 1.00 89.75 107 GLY A N 1
ATOM 830 C CA . GLY A 1 107 ? 11.420 -6.740 -26.411 1.00 89.75 107 GLY A CA 1
ATOM 831 C C . GLY A 1 107 ? 10.416 -5.594 -26.244 1.00 89.75 107 GLY A C 1
ATOM 832 O O . GLY A 1 107 ? 10.381 -4.678 -27.071 1.00 89.75 107 GLY A O 1
ATOM 833 N N . PHE A 1 108 ? 9.583 -5.599 -25.195 1.00 90.00 108 PHE A N 1
ATOM 834 C CA . PHE A 1 108 ? 8.644 -4.501 -24.963 1.00 90.00 108 PHE A CA 1
ATOM 835 C C . PHE A 1 108 ? 9.370 -3.205 -24.580 1.00 90.00 108 PHE A C 1
ATOM 837 O O . PHE A 1 108 ? 9.979 -3.093 -23.519 1.00 90.00 108 PHE A O 1
ATOM 844 N N . LYS A 1 109 ? 9.182 -2.159 -25.393 1.00 81.81 109 LYS A N 1
ATOM 845 C CA . LYS A 1 109 ? 9.728 -0.808 -25.158 1.00 81.81 109 LYS A CA 1
ATOM 846 C C . LYS A 1 109 ? 9.233 -0.144 -23.862 1.00 81.81 109 LYS A C 1
ATOM 848 O O . LYS A 1 109 ? 9.912 0.716 -23.314 1.00 81.81 109 LYS A O 1
ATOM 853 N N . TYR A 1 110 ? 8.052 -0.529 -23.374 1.00 86.12 110 TYR A N 1
ATOM 854 C CA . TYR A 1 110 ? 7.420 0.034 -22.174 1.00 86.12 110 TYR A CA 1
ATOM 855 C C . TYR A 1 110 ? 7.241 -1.026 -21.077 1.00 86.12 110 TYR A C 1
ATOM 857 O O . TYR A 1 110 ? 6.153 -1.171 -20.513 1.00 86.12 110 TYR A O 1
ATOM 865 N N . SER A 1 111 ? 8.306 -1.775 -20.772 1.00 90.50 111 SER A N 1
ATOM 866 C CA . SER A 1 111 ? 8.317 -2.823 -19.737 1.00 90.50 111 SER A CA 1
ATOM 867 C C . SER A 1 111 ? 7.810 -2.337 -18.368 1.00 90.50 111 SER A C 1
ATOM 869 O O . SER A 1 111 ? 7.109 -3.068 -17.670 1.00 90.50 111 SER A O 1
ATOM 871 N N . TYR A 1 112 ? 8.054 -1.068 -18.017 1.00 92.44 112 TYR A N 1
ATOM 872 C CA . TYR A 1 112 ? 7.552 -0.457 -16.781 1.00 92.44 112 TYR A CA 1
ATOM 873 C C . TYR A 1 112 ? 6.017 -0.374 -16.713 1.00 92.44 112 TYR A C 1
ATOM 875 O O . TYR A 1 112 ? 5.439 -0.573 -15.646 1.00 92.44 112 TYR A O 1
ATOM 883 N N . LEU A 1 113 ? 5.327 -0.128 -17.836 1.00 93.94 113 LEU A N 1
ATOM 884 C CA . LEU A 1 113 ? 3.857 -0.112 -17.864 1.00 93.94 113 LEU A CA 1
ATOM 885 C C . LEU A 1 113 ? 3.291 -1.514 -17.665 1.00 93.94 113 LEU A C 1
ATOM 887 O O . LEU A 1 113 ? 2.266 -1.670 -17.004 1.00 93.94 113 LEU A O 1
ATOM 891 N N . PHE A 1 114 ? 3.954 -2.524 -18.232 1.00 94.00 114 PHE A N 1
ATOM 892 C CA . PHE A 1 114 ? 3.571 -3.918 -18.042 1.00 94.00 114 PHE A CA 1
ATOM 893 C C . PHE A 1 114 ? 3.708 -4.318 -16.569 1.00 94.00 114 PHE A C 1
ATOM 895 O O . PHE A 1 114 ? 2.749 -4.801 -15.971 1.00 94.00 114 PHE A O 1
ATOM 902 N N . ALA A 1 115 ? 4.853 -4.007 -15.958 1.00 95.25 115 ALA A N 1
ATOM 903 C CA . ALA A 1 115 ? 5.101 -4.238 -14.538 1.00 95.25 115 ALA A CA 1
ATOM 904 C C . ALA A 1 115 ? 4.101 -3.499 -13.634 1.00 95.25 115 ALA A C 1
ATOM 906 O O . ALA A 1 115 ? 3.567 -4.085 -12.696 1.00 95.25 115 ALA A O 1
ATOM 907 N N . TRP A 1 116 ? 3.792 -2.234 -13.936 1.00 94.88 116 TRP A N 1
ATOM 908 C CA . TRP A 1 116 ? 2.796 -1.456 -13.192 1.00 94.88 116 TRP A CA 1
ATOM 909 C C . TRP A 1 116 ? 1.397 -2.073 -13.272 1.00 94.88 116 TRP A C 1
ATOM 911 O O . TRP A 1 116 ? 0.738 -2.233 -12.246 1.00 94.88 116 TRP A O 1
ATOM 921 N N . LYS A 1 117 ? 0.957 -2.486 -14.467 1.00 95.00 117 LYS A N 1
ATOM 922 C CA . LYS A 1 117 ? -0.330 -3.176 -14.651 1.00 95.00 117 LYS A CA 1
ATOM 923 C C . LYS A 1 117 ? -0.370 -4.520 -13.925 1.00 95.00 117 LYS A C 1
ATOM 925 O O . LYS A 1 117 ? -1.384 -4.830 -13.308 1.00 95.00 117 LYS A O 1
ATOM 930 N N . ALA A 1 118 ? 0.718 -5.290 -13.959 1.00 95.38 118 ALA A N 1
ATOM 931 C CA . ALA A 1 118 ? 0.828 -6.539 -13.209 1.00 95.38 118 ALA A CA 1
ATOM 932 C C . ALA A 1 118 ? 0.706 -6.296 -11.694 1.00 95.38 118 ALA A C 1
ATOM 934 O O . ALA A 1 118 ? -0.055 -6.989 -11.023 1.00 95.38 118 ALA A O 1
ATOM 935 N N . GLY A 1 119 ? 1.375 -5.261 -11.174 1.00 94.38 119 GLY A N 1
ATOM 936 C CA . GLY A 1 119 ? 1.245 -4.840 -9.777 1.00 94.38 119 GLY A CA 1
ATOM 937 C C . GLY A 1 119 ? -0.182 -4.420 -9.407 1.00 94.38 119 GLY A C 1
ATOM 938 O O . GLY A 1 119 ? -0.695 -4.842 -8.374 1.00 94.38 119 GLY A O 1
ATOM 939 N N . LEU A 1 120 ? -0.863 -3.653 -10.267 1.00 93.81 120 LEU A N 1
ATOM 940 C CA . LEU A 1 120 ? -2.268 -3.279 -10.062 1.00 93.81 120 LEU A CA 1
ATOM 941 C C . LEU A 1 120 ? -3.200 -4.495 -10.028 1.00 93.81 120 LEU A C 1
ATOM 943 O O . LEU A 1 120 ? -4.078 -4.565 -9.170 1.00 93.81 120 LEU A O 1
ATOM 947 N N . LEU A 1 121 ? -3.004 -5.454 -10.936 1.00 95.81 121 LEU A N 1
ATOM 948 C CA . LEU A 1 121 ? -3.785 -6.691 -10.961 1.00 95.81 121 LEU A CA 1
ATOM 949 C C . LEU A 1 121 ? -3.540 -7.539 -9.712 1.00 95.81 121 LEU A C 1
ATOM 951 O O . LEU A 1 121 ? -4.499 -8.049 -9.138 1.00 95.81 121 LEU A O 1
ATOM 955 N N . ALA A 1 122 ? -2.290 -7.653 -9.261 1.00 94.56 122 ALA A N 1
ATOM 956 C CA . ALA A 1 122 ? -1.963 -8.357 -8.025 1.00 94.56 122 ALA A CA 1
ATOM 957 C C . ALA A 1 122 ? -2.592 -7.682 -6.799 1.00 94.56 122 ALA A C 1
ATOM 959 O O . ALA A 1 122 ? -3.170 -8.366 -5.958 1.00 94.56 122 ALA A O 1
ATOM 960 N N . CYS A 1 123 ? -2.557 -6.348 -6.734 1.00 92.31 123 CYS A N 1
ATOM 961 C CA . CYS A 1 123 ? -3.196 -5.579 -5.668 1.00 92.31 123 CYS A CA 1
ATOM 962 C C . CYS A 1 123 ? -4.719 -5.785 -5.651 1.00 92.31 123 CYS A C 1
ATOM 964 O O . CYS A 1 123 ? -5.295 -6.082 -4.604 1.00 92.31 123 CYS A O 1
ATOM 966 N N . LEU A 1 124 ? -5.372 -5.713 -6.816 1.00 94.31 124 LEU A N 1
ATOM 967 C CA . LEU A 1 124 ? -6.806 -5.985 -6.937 1.00 94.31 124 LEU A CA 1
ATOM 968 C C . LEU A 1 124 ? -7.142 -7.431 -6.546 1.00 94.31 124 LEU A C 1
ATOM 970 O O . LEU A 1 124 ? -8.107 -7.662 -5.820 1.00 94.31 124 LEU A O 1
ATOM 974 N N . GLY A 1 125 ? -6.330 -8.394 -6.989 1.00 94.75 125 GLY A N 1
ATOM 975 C CA . GLY A 1 125 ? -6.463 -9.804 -6.630 1.00 94.75 125 GLY A CA 1
ATOM 976 C C . GLY A 1 125 ? -6.362 -10.027 -5.121 1.00 94.75 125 GLY A C 1
ATOM 977 O O . GLY A 1 125 ? -7.228 -10.690 -4.552 1.00 94.75 125 GLY A O 1
ATOM 978 N N . SER A 1 126 ? -5.373 -9.414 -4.460 1.00 92.19 126 SER A N 1
ATOM 979 C CA . SER A 1 126 ? -5.254 -9.447 -2.994 1.00 92.19 126 SER A CA 1
ATOM 980 C C . SER A 1 126 ? -6.486 -8.856 -2.326 1.00 92.19 126 SER A C 1
ATOM 982 O O . SER A 1 126 ? -7.040 -9.481 -1.430 1.00 92.19 126 SER A O 1
ATOM 984 N N . GLY A 1 127 ? -6.987 -7.718 -2.813 1.00 91.50 127 GLY A N 1
ATOM 985 C CA . GLY A 1 127 ? -8.207 -7.104 -2.287 1.00 91.50 127 GLY A CA 1
ATOM 986 C C . GLY A 1 127 ? -9.434 -8.017 -2.393 1.00 91.50 127 GLY A C 1
ATOM 987 O O . GLY A 1 127 ? -10.220 -8.104 -1.452 1.00 91.50 127 GLY A O 1
ATOM 988 N N . VAL A 1 128 ? -9.586 -8.751 -3.500 1.00 95.38 128 VAL A N 1
ATOM 989 C CA . VAL A 1 128 ? -10.669 -9.741 -3.658 1.00 95.38 128 VAL A CA 1
ATOM 990 C C . VAL A 1 128 ? -10.503 -10.902 -2.676 1.00 95.38 128 VAL A C 1
ATOM 992 O O . VAL A 1 128 ? -11.484 -11.320 -2.057 1.00 95.38 128 VAL A O 1
ATOM 995 N N . ILE A 1 129 ? -9.278 -11.403 -2.502 1.00 93.12 129 ILE A N 1
ATOM 996 C CA . ILE A 1 129 ? -8.971 -12.476 -1.546 1.00 93.12 129 ILE A CA 1
ATOM 997 C C . ILE A 1 129 ? -9.248 -12.015 -0.112 1.00 93.12 129 ILE A C 1
ATOM 999 O O . ILE A 1 129 ? -9.886 -12.740 0.646 1.00 93.12 129 ILE A O 1
ATOM 1003 N N . GLU A 1 130 ? -8.821 -10.810 0.259 1.00 91.12 130 GLU A N 1
ATOM 1004 C CA . GLU A 1 130 ? -9.056 -10.218 1.578 1.00 91.12 130 GLU A CA 1
ATOM 1005 C C . GLU A 1 130 ? -10.546 -9.993 1.836 1.00 91.12 130 GLU A C 1
ATOM 1007 O O . GLU A 1 130 ? -11.047 -10.331 2.910 1.00 91.12 130 GLU A O 1
ATOM 1012 N N . PHE A 1 131 ? -11.280 -9.493 0.840 1.00 92.88 131 PHE A N 1
ATOM 1013 C CA . PHE A 1 131 ? -12.723 -9.301 0.937 1.00 92.88 131 PHE A CA 1
ATOM 1014 C C . PHE A 1 131 ? -13.461 -10.631 1.129 1.00 92.88 131 PHE A C 1
ATOM 1016 O O . PHE A 1 131 ? -14.287 -10.753 2.034 1.00 92.88 131 PHE A O 1
ATOM 1023 N N . ALA A 1 132 ? -13.136 -11.652 0.332 1.00 93.62 132 ALA A N 1
ATOM 1024 C CA . ALA A 1 132 ? -13.699 -12.992 0.496 1.00 93.62 132 ALA A CA 1
ATOM 1025 C C . ALA A 1 132 ? -13.294 -13.613 1.847 1.00 93.62 132 ALA A C 1
ATOM 1027 O O . ALA A 1 132 ? -14.112 -14.223 2.541 1.00 93.62 132 ALA A O 1
ATOM 1028 N N . GLY A 1 133 ? -12.042 -13.406 2.254 1.00 91.56 133 GLY A N 1
ATOM 1029 C CA . GLY A 1 133 ? -11.490 -13.865 3.521 1.00 91.56 133 GLY A CA 1
ATOM 1030 C C . GLY A 1 133 ? -12.167 -13.230 4.732 1.00 91.56 133 GLY A C 1
ATOM 1031 O O . GLY A 1 133 ? -12.366 -13.916 5.733 1.00 91.56 133 GLY A O 1
ATOM 1032 N N . ALA A 1 134 ? -12.605 -11.970 4.646 1.00 91.44 134 ALA A N 1
ATOM 1033 C CA . ALA A 1 134 ? -13.236 -11.248 5.751 1.00 91.44 134 ALA A CA 1
ATOM 1034 C C . ALA A 1 134 ? -14.490 -11.952 6.310 1.00 91.44 134 ALA A C 1
ATOM 1036 O O . ALA A 1 134 ? -14.752 -11.875 7.511 1.00 91.44 134 ALA A O 1
ATOM 1037 N N . PHE A 1 135 ? -15.227 -12.708 5.486 1.00 92.50 135 PHE A N 1
ATOM 1038 C CA . PHE A 1 135 ? -16.409 -13.469 5.919 1.00 92.50 135 PHE A CA 1
ATOM 1039 C C . PHE A 1 135 ? -16.073 -14.682 6.801 1.00 92.50 135 PHE A C 1
ATOM 1041 O O . PHE A 1 135 ? -16.903 -15.127 7.599 1.00 92.50 135 PHE A O 1
ATOM 1048 N N . VAL A 1 136 ? -14.862 -15.227 6.668 1.00 91.75 136 VAL A N 1
ATOM 1049 C CA . VAL A 1 136 ? -14.401 -16.421 7.399 1.00 91.75 136 VAL A CA 1
ATOM 1050 C C . VAL A 1 136 ? -13.327 -16.069 8.436 1.00 91.75 136 VAL A C 1
ATOM 1052 O O . VAL A 1 136 ? -13.132 -16.815 9.398 1.00 91.75 136 VAL A O 1
ATOM 1055 N N . ALA A 1 137 ? -12.689 -14.903 8.303 1.00 87.56 137 ALA A N 1
ATOM 1056 C CA . ALA A 1 137 ? -11.571 -14.442 9.122 1.00 87.56 137 ALA A CA 1
ATOM 1057 C C . ALA A 1 137 ? -11.860 -14.518 10.626 1.00 87.56 137 ALA A C 1
ATOM 1059 O O . ALA A 1 137 ? -11.019 -14.984 11.390 1.00 87.56 137 ALA A O 1
ATOM 1060 N N . GLU A 1 138 ? -13.068 -14.146 11.059 1.00 87.75 138 GLU A N 1
ATOM 1061 C CA . GLU A 1 138 ? -13.445 -14.198 12.476 1.00 87.75 138 GLU A CA 1
ATOM 1062 C C . GLU A 1 138 ? -13.485 -15.632 13.027 1.00 87.75 138 GLU A C 1
ATOM 1064 O O . GLU A 1 138 ? -13.088 -15.875 14.168 1.00 87.75 138 GLU A O 1
ATOM 1069 N N . LYS A 1 139 ? -13.934 -16.604 12.222 1.00 88.56 139 LYS A N 1
ATOM 1070 C CA . LYS A 1 139 ? -13.963 -18.019 12.624 1.00 88.56 139 LYS A CA 1
ATOM 1071 C C . LYS A 1 139 ? -12.547 -18.574 12.743 1.00 88.56 139 LYS A C 1
ATOM 1073 O O . LYS A 1 139 ? -12.243 -19.241 13.727 1.00 88.56 139 LYS A O 1
ATOM 1078 N N . ILE A 1 140 ? -11.682 -18.240 11.784 1.00 87.31 140 ILE A N 1
ATOM 1079 C CA . ILE A 1 140 ? -10.268 -18.634 11.801 1.00 87.31 140 ILE A CA 1
ATOM 1080 C C . ILE A 1 140 ? -9.577 -18.019 13.018 1.00 87.31 140 ILE A C 1
ATOM 1082 O O . ILE A 1 140 ? -8.958 -18.737 13.794 1.00 87.31 140 ILE A O 1
ATOM 1086 N N . ARG A 1 141 ? -9.760 -16.717 13.266 1.00 87.19 141 ARG A N 1
ATOM 1087 C CA . ARG A 1 141 ? -9.175 -16.027 14.425 1.00 87.19 141 ARG A CA 1
ATOM 1088 C C . ARG A 1 141 ? -9.552 -16.681 15.757 1.00 87.19 141 ARG A C 1
ATOM 1090 O O . ARG A 1 141 ? -8.717 -16.732 16.652 1.00 87.19 141 ARG A O 1
ATOM 1097 N N . LYS A 1 142 ? -10.792 -17.165 15.900 1.00 88.25 142 LYS A N 1
ATOM 1098 C CA . LYS A 1 142 ? -11.250 -17.871 17.111 1.00 88.25 142 LYS A CA 1
ATOM 1099 C C . LYS A 1 142 ? -10.662 -19.278 17.251 1.00 88.25 142 LYS A C 1
ATOM 1101 O O . LYS A 1 142 ? -10.511 -19.740 18.375 1.00 88.25 142 LYS A O 1
ATOM 1106 N N . ALA A 1 143 ? -10.356 -19.945 16.139 1.00 90.06 143 ALA A N 1
ATOM 1107 C CA . ALA A 1 143 ? -9.766 -21.283 16.128 1.00 90.06 143 ALA A CA 1
ATOM 1108 C C . ALA A 1 143 ? -8.231 -21.267 16.265 1.00 90.06 143 ALA A C 1
ATOM 1110 O O . ALA A 1 143 ? -7.646 -22.240 16.735 1.00 90.06 143 ALA A O 1
ATOM 1111 N N . THR A 1 144 ? -7.573 -20.174 15.872 1.00 86.38 144 THR A N 1
ATOM 1112 C CA . THR A 1 144 ? -6.110 -20.070 15.852 1.00 86.38 144 THR A CA 1
ATOM 1113 C C . THR A 1 144 ? -5.545 -19.602 17.205 1.00 86.38 144 THR A C 1
ATOM 1115 O O . THR A 1 144 ? -5.987 -18.579 17.736 1.00 86.38 144 THR A O 1
ATOM 1118 N N . PRO A 1 145 ? -4.517 -20.276 17.763 1.00 86.62 145 PRO A N 1
ATOM 1119 C CA . PRO A 1 145 ? -3.846 -19.830 18.983 1.00 86.62 145 PRO A CA 1
ATOM 1120 C C . PRO A 1 145 ? -3.202 -18.449 18.814 1.00 86.62 145 PRO A C 1
ATOM 1122 O O . PRO A 1 145 ? -2.594 -18.161 17.782 1.00 86.62 145 PRO A O 1
ATOM 1125 N N . ARG A 1 146 ? -3.230 -17.614 19.864 1.00 82.00 146 ARG A N 1
ATOM 1126 C CA . ARG A 1 146 ? -2.594 -16.278 19.842 1.00 82.00 146 ARG A CA 1
ATOM 1127 C C . ARG A 1 146 ? -1.113 -16.324 19.459 1.00 82.00 146 ARG A C 1
ATOM 1129 O O . ARG A 1 146 ? -0.651 -15.427 18.767 1.00 82.00 146 ARG A O 1
ATOM 1136 N N . ALA A 1 147 ? -0.396 -17.376 19.859 1.00 83.69 147 ALA A N 1
ATOM 1137 C CA . ALA A 1 147 ? 1.009 -17.568 19.502 1.00 83.69 147 ALA A CA 1
ATOM 1138 C C . ALA A 1 147 ? 1.228 -17.605 17.978 1.00 83.69 147 ALA A C 1
ATOM 1140 O O . ALA A 1 147 ? 2.151 -16.968 17.486 1.00 83.69 147 ALA A O 1
ATOM 1141 N N . ALA A 1 148 ? 0.339 -18.270 17.231 1.00 80.75 148 ALA A N 1
ATOM 1142 C CA . ALA A 1 148 ? 0.428 -18.359 15.774 1.00 80.75 148 ALA A CA 1
ATOM 1143 C C . ALA A 1 148 ? 0.039 -17.044 15.072 1.00 80.75 148 ALA A C 1
ATOM 1145 O O . ALA A 1 148 ? 0.564 -16.726 14.010 1.00 80.75 148 ALA A O 1
ATOM 1146 N N . LEU A 1 149 ? -0.858 -16.251 15.670 1.00 79.19 149 LEU A N 1
ATOM 1147 C CA . LEU A 1 149 ? -1.202 -14.919 15.154 1.00 79.19 149 LEU A CA 1
ATOM 1148 C C . LEU A 1 149 ? -0.066 -13.908 15.360 1.00 79.19 149 LEU A C 1
ATOM 1150 O O . LEU A 1 149 ? 0.104 -13.010 14.543 1.00 79.19 149 LEU A O 1
ATOM 1154 N N . LEU A 1 150 ? 0.699 -14.047 16.446 1.00 81.75 150 LEU A N 1
ATOM 1155 C CA . LEU A 1 150 ? 1.790 -13.136 16.794 1.00 81.75 150 LEU A CA 1
ATOM 1156 C C . LEU A 1 150 ? 3.126 -13.511 16.141 1.00 81.75 150 LEU A C 1
ATOM 1158 O O . LEU A 1 150 ? 3.981 -12.644 16.006 1.00 81.75 150 LEU A O 1
ATOM 1162 N N . SER A 1 151 ? 3.320 -14.764 15.718 1.00 82.25 151 SER A N 1
ATOM 1163 C CA . SER A 1 151 ? 4.583 -15.236 15.130 1.00 82.25 151 SER A CA 1
ATOM 1164 C C . SER A 1 151 ? 4.847 -14.729 13.709 1.00 82.25 151 SER A C 1
ATOM 1166 O O . SER A 1 151 ? 5.991 -14.736 13.256 1.00 82.25 151 SER A O 1
ATOM 1168 N N . THR A 1 152 ? 3.817 -14.278 12.994 1.00 78.38 152 THR A N 1
ATOM 1169 C CA . THR A 1 152 ? 3.939 -13.798 11.608 1.00 78.38 152 THR A CA 1
ATOM 1170 C C . THR A 1 152 ? 4.689 -12.469 11.510 1.00 78.38 152 THR A C 1
ATOM 1172 O O . THR A 1 152 ? 5.526 -12.319 10.624 1.00 78.38 152 THR A O 1
ATOM 1175 N N . LEU A 1 153 ? 4.463 -11.533 12.442 1.00 74.81 153 LEU A N 1
ATOM 1176 C CA . LEU A 1 153 ? 5.159 -10.238 12.475 1.00 74.81 153 LEU A CA 1
ATOM 1177 C C . LEU A 1 153 ? 6.689 -10.391 12.621 1.00 74.81 153 LEU A C 1
ATOM 1179 O O . LEU A 1 153 ? 7.413 -9.842 11.789 1.00 74.81 153 LEU A O 1
ATOM 1183 N N . PRO A 1 154 ? 7.205 -11.146 13.617 1.00 78.94 154 PRO A N 1
ATOM 1184 C CA . PRO A 1 154 ? 8.635 -11.415 13.754 1.00 78.94 154 PRO A CA 1
ATOM 1185 C C . PRO A 1 154 ? 9.219 -12.140 12.545 1.00 78.94 154 PRO A C 1
ATOM 1187 O O . PRO A 1 154 ? 10.320 -11.812 12.121 1.00 78.94 154 PRO A O 1
ATOM 1190 N N . GLY A 1 155 ? 8.484 -13.097 11.965 1.00 78.88 155 GLY A N 1
ATOM 1191 C CA . GLY A 1 155 ? 8.939 -13.823 10.778 1.00 78.88 155 GLY A CA 1
ATOM 1192 C C . GLY A 1 155 ? 9.158 -12.900 9.581 1.00 78.88 155 GLY A C 1
ATOM 1193 O O . GLY A 1 155 ? 10.181 -12.991 8.908 1.00 78.88 155 GLY A O 1
ATOM 1194 N N . ILE A 1 156 ? 8.241 -11.959 9.358 1.00 74.69 156 ILE A N 1
ATOM 1195 C CA . ILE A 1 156 ? 8.388 -10.946 8.311 1.00 74.69 156 ILE A CA 1
ATOM 1196 C C . ILE A 1 156 ? 9.551 -9.997 8.623 1.00 74.69 156 ILE A C 1
ATOM 1198 O O . ILE A 1 156 ? 10.355 -9.714 7.738 1.00 74.69 156 ILE A O 1
ATOM 1202 N N . ALA A 1 157 ? 9.666 -9.523 9.867 1.00 73.06 157 ALA A N 1
ATOM 1203 C CA . ALA A 1 157 ? 10.752 -8.629 10.265 1.00 73.06 157 ALA A CA 1
ATOM 1204 C C . ALA A 1 157 ? 12.130 -9.285 10.070 1.00 73.06 157 ALA A C 1
ATOM 1206 O O . ALA A 1 157 ? 13.029 -8.677 9.493 1.00 73.06 157 ALA A O 1
ATOM 1207 N N . LEU A 1 158 ? 12.284 -10.545 10.479 1.00 80.75 158 LEU A N 1
ATOM 1208 C CA . LEU A 1 158 ? 13.521 -11.298 10.283 1.00 80.75 158 LEU A CA 1
ATOM 1209 C C . LEU A 1 158 ? 13.788 -11.601 8.804 1.00 80.75 158 LEU A C 1
ATOM 1211 O O . LEU A 1 158 ? 14.929 -11.501 8.373 1.00 80.75 158 LEU A O 1
ATOM 1215 N N . GLY A 1 159 ? 12.757 -11.952 8.03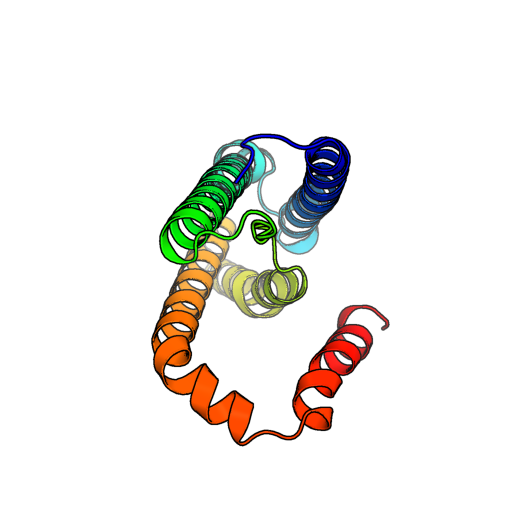1 1.00 74.75 159 GLY A N 1
ATOM 1216 C CA . GLY A 1 159 ? 12.915 -12.370 6.637 1.00 74.75 159 GLY A CA 1
ATOM 1217 C C . GLY A 1 159 ? 13.136 -11.235 5.635 1.00 74.75 159 GLY A C 1
ATOM 1218 O O . GLY A 1 159 ? 13.802 -11.457 4.630 1.00 74.75 159 GLY A O 1
ATOM 1219 N N . PHE A 1 160 ? 12.576 -10.047 5.881 1.00 65.44 160 PHE A N 1
ATOM 1220 C CA . PHE A 1 160 ? 12.597 -8.935 4.917 1.00 65.44 160 PHE A CA 1
ATOM 1221 C C . PHE A 1 160 ? 13.295 -7.664 5.411 1.00 65.44 160 PHE A C 1
ATOM 1223 O O . PHE A 1 160 ? 13.620 -6.820 4.583 1.00 65.44 160 PHE A O 1
ATOM 1230 N N . ILE A 1 161 ? 13.460 -7.477 6.727 1.00 68.75 161 ILE A N 1
ATOM 1231 C CA . ILE A 1 161 ? 13.957 -6.210 7.300 1.00 68.75 161 ILE A CA 1
ATOM 1232 C C . ILE A 1 161 ? 15.328 -6.382 7.970 1.00 68.75 161 ILE A C 1
ATOM 1234 O O . ILE A 1 161 ? 16.149 -5.474 7.912 1.00 68.75 161 ILE A O 1
ATOM 1238 N N . SER A 1 162 ? 15.571 -7.515 8.636 1.00 70.88 162 SER A N 1
ATOM 1239 C CA . SER A 1 162 ? 16.783 -7.728 9.440 1.00 70.88 162 SER A CA 1
ATOM 1240 C C . SER A 1 162 ? 17.985 -8.298 8.676 1.00 70.88 162 SER A C 1
ATOM 1242 O O . SER A 1 162 ? 19.090 -8.245 9.219 1.00 70.88 162 SER A O 1
ATOM 1244 N N . LEU A 1 163 ? 17.772 -8.901 7.504 1.00 49.88 163 LEU A N 1
ATOM 1245 C CA . LEU A 1 163 ? 18.802 -9.511 6.652 1.00 49.88 163 LEU A CA 1
ATOM 1246 C C . LEU A 1 163 ? 19.071 -8.619 5.442 1.00 49.88 163 LEU A C 1
ATOM 1248 O O . LEU A 1 163 ? 20.258 -8.512 5.066 1.00 49.88 163 LEU A O 1
#

Foldseek 3Di:
DPLDDPCVVVVVVVLVVQQVVVLVVLLCLCCPVVVDDSVCCVPPVSVVSVVCQVVVQVVQSVVQVVVCVVVVHDPGDRDRDHDDPLVSVCLSPVWLNVQLVVCVVVVNPPSNVRSVVRSVVVVVVVVVVVVVCVVCVVVVVVVDDPVVVVVVVVVSCVPPPVD

Radius of gyration: 19.03 Å; chains: 1; bounding box: 44×39×49 Å

Sequence (163 aa):
MKLFVKGDIDGFFGLALDNLVQVLLIESLLTTVLGFPRQFVYKTVLPGVAVSLLVGNLFYSYQALKLSQKTGRNDHCALPYGINTVSLFAYVFLVMLPAKLYAESLGFKYSYLFAWKAGLLACLGSGVIEFAGAFVAEKIRKATPRAALLSTLPGIALGFISL

Secondary structure (DSSP, 8-state):
--S--THHHHHHHHHHHHHHHHHHHHHHIIIIIS---HHHIIIIIHHHHHHHHHHHHHHHHHHHHHHHHHHT-S---PPPP---HHHHHHIIIIIIHHHHHHHHHTT-TTHHHHHHHHHHHHHHHHHHHHHHHHHHHHHHHHHS-HHHHHSHHHHHIIIII--